Protein 3ETW (pdb70)

Nearest PDB structures (foldseek):
  3etw-assembly1_A  TM=1.009E+00  e=1.061E-11  Fusobacterium nucleatum
  3etz-assembly1_A  TM=9.933E-01  e=2.502E-10  Fusobacterium nucleatum
  3etx-assembly2_B  TM=9.891E-01  e=4.107E-10  Fusobacterium nucleatum
  3etx-assembly3_C  TM=9.853E-01  e=6.337E-10  Fusobacterium nucleatum
  3ety-assembly1_A  TM=9.707E-01  e=7.631E-10  Fusobacterium nucleatum

B-factor: mean 49.11, std 12.24, range [29.19, 88.12]

Secondary structure (DSSP, 8-state):
-HHHHHHHHHHHHHHHHHHHHHHHHHHHHHHHHHHHHHHHHHHHHHHHHHHHHHHHHHHHTTS-TTHHHHHHHHHHHHHHHHHHHHHHHHHHHHHHHHHHHHHHHHTT-

Foldseek 3Di:
DVVVVVVVVVVVVVVVVVVVVVVVVLVVLVVLLVVLVVVLVVLVVVLVVLLVVLVCLCVCLVVDPPSVVSNVVSVVSVVVSVVSVVSSVVSVVSNVVSVVVVVVVVVPD

InterPro domains:
  IPR018543 Adhesion protein FadA [PF09403] (28-126)
  IPR053716 Flagellar assembly and chemotaxis effector [G3DSA:1.10.287.1700] (19-129)

Organism: Fusobacterium nucleatum (NCBI:txid851)

Solvent-accessible surface area: 8455 Å² total; per-residue (Å²): 117,90,94,96,82,34,97,100,123,52,92,77,50,109,151,94,89,118,51,97,125,84,78,62,116,16,51,107,21,106,60,98,0,67,60,9,106,133,42,20,59,112,21,72,100,42,59,82,104,44,22,117,106,1,116,110,22,93,70,65,2,107,95,94,184,131,92,82,109,68,67,81,85,2,61,120,43,86,83,51,9,140,150,26,81,63,86,16,93,110,20,97,48,39,17,53,79,12,74,134,39,87,66,132,78,79,66,116,211

Sequence (109 aa):
AASLVGELQALDAEYQNLANQEEARFNEERAQADAARQALAQNEQVYNELSQRAQRLQAEANTRFYKSQYQELASKYEDALKKLEAEMEQQKAVISDFEKIQALRAGNL

Structure (mmCIF, N/CA/C/O backbone):
data_3ETW
#
_entry.id   3ETW
#
_cell.length_a   59.340
_cell.length_b   59.340
_cell.length_c   126.374
_cell.angle_alpha   90.000
_cell.angle_beta   90.000
_cell.angle_gamma   120.000
#
_symmetry.space_group_name_H-M   'P 61'
#
loop_
_entity.id
_entity.type
_entity.pdbx_description
1 polymer 'Adhesin A'
2 non-polymer 'THIOCYANATE ION'
3 water water
#
loop_
_atom_site.group_PDB
_atom_site.id
_atom_site.type_symbol
_atom_site.label_atom_id
_atom_site.label_alt_id
_atom_site.label_comp_id
_atom_site.label_asym_id
_atom_site.label_entity_id
_atom_site.label_seq_id
_atom_site.pdbx_PDB_ins_code
_atom_site.Cartn_x
_atom_site.Cartn_y
_atom_site.Cartn_z
_atom_site.occupancy
_atom_site.B_iso_or_equiv
_atom_site.auth_seq_id
_atom_site.auth_comp_id
_atom_site.auth_asym_id
_atom_site.auth_atom_id
_atom_site.pdbx_PDB_model_num
ATOM 1 N N . ALA A 1 4 ? 36.784 -20.124 51.878 1.00 73.58 4 ALA A N 1
ATOM 2 C CA . ALA A 1 4 ? 37.253 -19.895 53.280 1.00 73.82 4 ALA A CA 1
ATOM 3 C C . ALA A 1 4 ? 37.880 -18.518 53.411 1.00 72.89 4 ALA A C 1
ATOM 4 O O . ALA A 1 4 ? 37.486 -17.724 54.267 1.00 72.53 4 ALA A O 1
ATOM 6 N N . ALA A 1 5 ? 38.869 -18.245 52.568 1.00 72.59 5 ALA A N 1
ATOM 7 C CA . ALA A 1 5 ? 39.552 -16.951 52.583 1.00 71.98 5 ALA A CA 1
ATOM 8 C C . ALA A 1 5 ? 38.613 -15.913 51.978 1.00 70.13 5 ALA A C 1
ATOM 9 O O . ALA A 1 5 ? 38.587 -14.751 52.385 1.00 69.10 5 ALA A O 1
ATOM 11 N N . SER A 1 6 ? 37.842 -16.354 50.994 1.00 68.87 6 SER A N 1
ATOM 12 C CA . SER A 1 6 ? 36.892 -15.486 50.343 1.00 68.43 6 SER A CA 1
ATOM 13 C C . SER A 1 6 ? 35.814 -15.144 51.366 1.00 66.99 6 SER A C 1
ATOM 14 O O . SER A 1 6 ? 35.446 -13.979 51.515 1.00 67.26 6 SER A O 1
ATOM 17 N N . LEU A 1 7 ? 35.319 -16.160 52.069 1.00 62.91 7 LEU A N 1
ATOM 18 C CA . LEU A 1 7 ? 34.275 -15.946 53.053 1.00 60.72 7 LEU A CA 1
ATOM 19 C C . LEU A 1 7 ? 34.734 -14.895 54.050 1.00 59.74 7 LEU A C 1
ATOM 20 O O . LEU A 1 7 ? 33.977 -13.993 54.395 1.00 59.91 7 LEU A O 1
ATOM 25 N N . VAL A 1 8 ? 35.976 -14.988 54.500 1.00 58.12 8 VAL A N 1
ATOM 26 C CA . VAL A 1 8 ? 36.476 -14.010 55.453 1.00 57.97 8 VAL A CA 1
ATOM 27 C C . VAL A 1 8 ? 36.434 -12.577 54.910 1.00 59.21 8 VAL A C 1
ATOM 28 O O . VAL A 1 8 ? 36.126 -11.631 55.651 1.00 59.77 8 VAL A O 1
ATOM 32 N N . GLY A 1 9 ? 36.747 -12.414 53.626 1.00 57.01 9 GLY A N 1
ATOM 33 C CA . GLY A 1 9 ? 36.733 -11.092 53.036 1.00 54.64 9 GLY A CA 1
ATOM 34 C C . GLY A 1 9 ? 35.301 -10.630 52.871 1.00 54.35 9 GLY A C 1
ATOM 35 O O . GLY A 1 9 ? 35.006 -9.450 52.984 1.00 54.89 9 GLY A O 1
ATOM 36 N N . GLU A 1 10 ? 34.407 -11.567 52.587 1.00 52.73 10 GLU A N 1
ATOM 37 C CA . GLU A 1 10 ? 33.003 -11.239 52.423 1.00 52.31 10 GLU A CA 1
ATOM 38 C C . GLU A 1 10 ? 32.464 -10.653 53.739 1.00 51.39 10 GLU A C 1
ATOM 39 O O . GLU A 1 10 ? 31.812 -9.605 53.757 1.00 49.39 10 GLU A O 1
ATOM 45 N N . LEU A 1 11 ? 32.770 -11.323 54.845 1.00 49.23 11 LEU A N 1
ATOM 46 C CA . LEU A 1 11 ? 32.312 -10.898 56.156 1.00 46.58 11 LEU A CA 1
ATOM 47 C C . LEU A 1 11 ? 32.812 -9.531 56.564 1.00 47.75 11 LEU A C 1
ATOM 48 O O . LEU A 1 11 ? 32.055 -8.736 57.130 1.00 48.57 11 LEU A O 1
ATOM 53 N N . GLN A 1 12 ? 34.081 -9.248 56.287 1.00 48.46 12 GLN A N 1
ATOM 54 C CA . GLN A 1 12 ? 34.656 -7.962 56.625 1.00 50.81 12 GLN A CA 1
ATOM 55 C C . GLN A 1 12 ? 34.021 -6.875 55.760 1.00 50.23 12 GLN A C 1
ATOM 56 O O . GLN A 1 12 ? 33.835 -5.759 56.214 1.00 51.84 12 GLN A O 1
ATOM 62 N N . ALA A 1 13 ? 3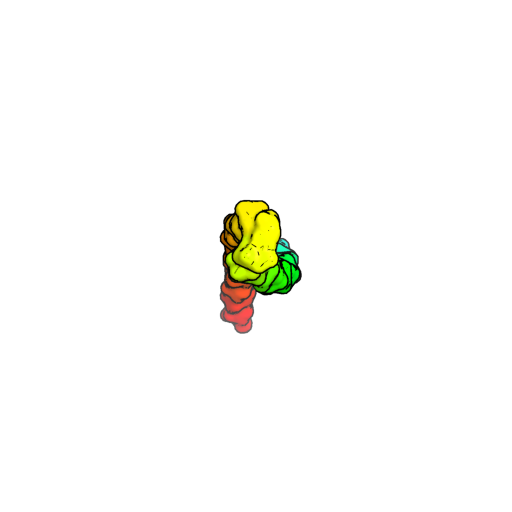3.696 -7.205 54.516 1.00 47.96 13 ALA A N 1
ATOM 63 C CA . ALA A 1 13 ? 33.064 -6.236 53.626 1.00 47.19 13 ALA A CA 1
ATOM 64 C C . ALA A 1 13 ? 31.644 -5.957 54.130 1.00 46.37 13 ALA A C 1
ATOM 65 O O . ALA A 1 13 ? 31.198 -4.801 54.154 1.00 45.65 13 ALA A O 1
ATOM 67 N N . LEU A 1 14 ? 30.929 -7.015 54.510 1.00 43.43 14 LEU A N 1
ATOM 68 C CA . LEU A 1 14 ? 29.580 -6.833 54.994 1.00 42.54 14 LEU A CA 1
ATOM 69 C C . LEU A 1 14 ? 29.610 -6.012 56.292 1.00 42.97 14 LEU A C 1
ATOM 70 O O . LEU A 1 14 ? 28.702 -5.215 56.547 1.00 40.11 14 LEU A O 1
ATOM 75 N N . ASP A 1 15 ? 30.661 -6.166 57.089 1.00 42.31 15 ASP A N 1
ATOM 76 C CA . ASP A 1 15 ? 30.753 -5.403 58.327 1.00 43.10 15 ASP A CA 1
ATOM 77 C C . ASP A 1 15 ? 30.999 -3.929 58.058 1.00 45.68 15 ASP A C 1
ATOM 78 O O . ASP A 1 15 ? 30.517 -3.077 58.799 1.00 44.59 15 ASP A O 1
ATOM 83 N N . ALA A 1 16 ? 31.774 -3.634 57.012 1.00 45.42 16 ALA A N 1
ATOM 84 C CA . ALA A 1 16 ? 32.063 -2.262 56.635 1.00 44.91 16 ALA A CA 1
ATOM 85 C C . ALA A 1 16 ? 30.751 -1.644 56.154 1.00 44.59 16 ALA A C 1
ATOM 86 O O . ALA A 1 16 ? 30.473 -0.489 56.446 1.00 45.17 16 ALA A O 1
ATOM 88 N N . GLU A 1 17 ? 29.960 -2.426 55.427 1.00 41.96 17 GLU A N 1
ATOM 89 C CA . GLU A 1 17 ? 28.669 -1.973 54.911 1.00 43.06 17 GLU A CA 1
ATOM 90 C C . GLU A 1 17 ? 27.722 -1.681 56.072 1.00 44.17 17 GLU A C 1
ATOM 91 O O . GLU A 1 17 ? 27.021 -0.666 56.078 1.00 42.34 17 GLU A O 1
ATOM 97 N N . TYR A 1 18 ? 27.704 -2.590 57.044 1.00 41.77 18 TYR A N 1
ATOM 98 C CA . TYR A 1 18 ? 26.853 -2.459 58.209 1.00 41.62 18 TYR A CA 1
ATOM 99 C C . TYR A 1 18 ? 27.170 -1.168 58.963 1.00 42.04 18 TYR A C 1
ATOM 100 O O . TYR A 1 18 ? 26.277 -0.390 59.253 1.00 41.48 18 TYR A O 1
ATOM 109 N N . GLN A 1 19 ? 28.444 -0.940 59.245 1.00 43.00 19 GLN A N 1
ATOM 110 C CA . GLN A 1 19 ? 28.910 0.250 59.954 1.00 44.81 19 GLN A CA 1
ATOM 111 C C . GLN A 1 19 ? 28.577 1.542 59.218 1.00 44.53 19 GLN A C 1
ATOM 112 O O . GLN A 1 19 ? 28.133 2.501 59.828 1.00 44.75 19 GLN A O 1
ATOM 118 N N . ASN A 1 20 ? 28.823 1.570 57.912 1.00 42.33 20 ASN A N 1
ATOM 119 C CA . ASN A 1 20 ? 28.533 2.748 57.110 1.00 44.09 20 ASN A CA 1
ATOM 120 C C . ASN A 1 20 ? 27.037 3.026 57.021 1.00 41.61 20 ASN A C 1
ATOM 121 O O . ASN A 1 20 ? 26.630 4.187 57.046 1.00 42.88 20 ASN A O 1
ATOM 126 N N . LEU A 1 21 ? 26.231 1.976 56.875 1.00 36.16 21 LEU A N 1
ATOM 127 C CA . LEU A 1 21 ? 24.786 2.133 56.822 1.00 37.89 21 LEU A CA 1
ATOM 128 C C . LEU A 1 21 ? 24.288 2.710 58.190 1.00 38.78 21 LEU A C 1
ATOM 129 O O . LEU A 1 21 ? 23.530 3.686 58.232 1.00 38.95 21 LEU A O 1
ATOM 134 N N . ALA A 1 22 ? 24.719 2.118 59.298 1.00 36.16 22 ALA A N 1
ATOM 135 C CA . ALA A 1 22 ? 24.310 2.610 60.620 1.00 39.88 22 ALA A CA 1
ATOM 136 C C . ALA A 1 22 ? 24.681 4.072 60.771 1.00 38.38 22 ALA A C 1
ATOM 137 O O . ALA A 1 22 ? 23.898 4.854 61.277 1.00 40.75 22 ALA A O 1
ATOM 139 N N . ASN A 1 23 ? 25.876 4.454 60.339 1.00 41.22 23 ASN A N 1
ATOM 140 C CA . ASN A 1 23 ? 26.262 5.854 60.451 1.00 41.28 23 ASN A CA 1
ATOM 141 C C . ASN A 1 23 ? 25.410 6.796 59.590 1.00 40.90 23 ASN A C 1
ATOM 142 O O . ASN A 1 23 ? 25.083 7.905 60.023 1.00 39.28 23 ASN A O 1
ATOM 147 N N . GLN A 1 24 ? 25.047 6.361 58.386 1.00 39.39 24 GLN A N 1
ATOM 148 C CA . GLN A 1 24 ? 24.231 7.191 57.509 1.00 41.75 24 GLN A CA 1
ATOM 149 C C . GLN A 1 24 ? 22.790 7.277 58.021 1.00 37.57 24 GLN A C 1
ATOM 150 O O . GLN A 1 24 ? 22.145 8.288 57.845 1.00 36.89 24 GLN A O 1
ATOM 156 N N . GLU A 1 25 ? 22.290 6.207 58.622 1.00 36.96 25 GLU A N 1
ATOM 157 C CA . GLU A 1 25 ? 20.933 6.196 59.161 1.00 35.12 25 GLU A CA 1
ATOM 158 C C . GLU A 1 25 ? 20.894 7.207 60.321 1.00 36.26 25 GLU A C 1
ATOM 159 O O . GLU A 1 25 ? 19.938 8.005 60.437 1.00 33.84 25 GLU A O 1
ATOM 165 N N . GLU A 1 26 ? 21.934 7.165 61.159 1.00 34.97 26 GLU A N 1
ATOM 166 C CA . GLU A 1 26 ? 22.045 8.041 62.325 1.00 37.08 26 GLU A CA 1
ATOM 167 C C . GLU A 1 26 ? 22.231 9.524 61.931 1.00 37.68 26 GLU A C 1
ATOM 168 O O . GLU A 1 26 ? 21.594 10.418 62.492 1.00 36.06 26 GLU A O 1
ATOM 174 N N . ALA A 1 27 ? 23.084 9.791 60.949 1.00 38.33 27 ALA A N 1
ATOM 175 C CA . ALA A 1 27 ? 23.297 11.163 60.487 1.00 36.04 27 ALA A CA 1
ATOM 176 C C . ALA A 1 27 ? 21.999 11.722 59.900 1.00 36.08 27 ALA A C 1
ATOM 177 O O . ALA A 1 27 ? 21.655 12.888 60.109 1.00 35.36 27 ALA A O 1
ATOM 179 N N . ARG A 1 28 ? 21.298 10.894 59.138 1.00 35.51 28 ARG A N 1
ATOM 180 C CA . ARG A 1 28 ? 20.073 11.336 58.525 1.00 37.64 28 ARG A CA 1
ATOM 181 C C . ARG A 1 28 ? 18.989 11.590 59.587 1.00 36.30 28 ARG A C 1
ATOM 182 O O . ARG A 1 28 ? 18.209 12.554 59.494 1.00 33.23 28 ARG A O 1
ATOM 190 N N . PHE A 1 29 ? 18.948 10.744 60.608 1.00 34.19 29 PHE A N 1
ATOM 191 C CA . PHE A 1 29 ? 17.997 10.954 61.715 1.00 34.17 29 PHE A CA 1
ATOM 192 C C . PHE A 1 29 ? 18.292 12.302 62.389 1.00 32.90 29 PHE A C 1
ATOM 193 O O . PHE A 1 29 ? 17.394 13.071 62.655 1.00 34.70 29 PHE A O 1
ATOM 201 N N . ASN A 1 30 ? 19.552 12.584 62.667 1.00 35.32 30 ASN A N 1
ATOM 202 C CA . ASN A 1 30 ? 19.902 13.851 63.317 1.00 40.48 30 ASN A CA 1
ATOM 203 C C . ASN A 1 30 ? 19.565 15.060 62.461 1.00 40.90 30 ASN A C 1
ATOM 204 O O . ASN A 1 30 ? 19.230 16.120 62.976 1.00 41.17 30 ASN A O 1
ATOM 209 N N . GLU A 1 31 ? 19.654 14.889 61.150 1.00 40.02 31 GLU A N 1
ATOM 210 C CA . GLU A 1 31 ? 19.328 15.947 60.218 1.00 40.99 31 GLU A CA 1
ATOM 211 C C . GLU A 1 31 ? 17.821 16.198 60.306 1.00 40.04 31 GLU A C 1
ATOM 212 O O . GLU A 1 31 ? 17.362 17.328 60.368 1.00 38.18 31 GLU A O 1
ATOM 218 N N . GLU A 1 32 ? 17.042 15.125 60.293 1.00 37.34 32 GLU A N 1
ATOM 219 C CA . GLU A 1 32 ? 15.620 15.294 60.375 1.00 37.70 32 GLU A CA 1
ATOM 220 C C . GLU A 1 32 ? 15.222 15.899 61.752 1.00 38.87 32 GLU A C 1
ATOM 221 O O . GLU A 1 32 ? 14.237 16.653 61.844 1.00 37.47 32 GLU A O 1
ATOM 227 N N . ARG A 1 33 ? 15.963 15.554 62.807 1.00 35.93 33 ARG A N 1
ATOM 228 C CA . ARG A 1 33 ? 15.684 16.095 64.139 1.00 37.40 33 ARG A CA 1
ATOM 229 C C . ARG A 1 33 ? 15.923 17.617 64.122 1.00 36.42 33 ARG A C 1
ATOM 230 O O . ARG A 1 33 ? 15.138 18.395 64.669 1.00 36.98 33 ARG A O 1
ATOM 238 N N . ALA A 1 34 ? 16.995 18.034 63.469 1.00 36.78 34 ALA A N 1
ATOM 239 C CA . ALA A 1 34 ? 17.300 19.450 63.385 1.00 39.79 34 ALA A CA 1
ATOM 240 C C . ALA A 1 34 ? 16.194 20.196 62.623 1.00 41.28 34 ALA A C 1
ATOM 241 O O . ALA A 1 34 ? 15.878 21.356 62.943 1.00 40.28 34 ALA A O 1
ATOM 243 N N . GLN A 1 35 ? 15.595 19.548 61.627 1.00 39.90 35 GLN A N 1
ATOM 244 C CA . GLN A 1 35 ? 14.503 20.186 60.894 1.00 40.27 35 GLN A CA 1
ATOM 245 C C . GLN A 1 35 ? 13.220 20.223 61.711 1.00 37.59 35 GLN A C 1
ATOM 246 O O . GLN A 1 35 ? 12.417 21.139 61.586 1.00 37.57 35 GLN A O 1
ATOM 252 N N . ALA A 1 36 ? 13.003 19.222 62.536 1.00 33.45 36 ALA A N 1
ATOM 253 C CA . ALA A 1 36 ? 11.802 19.209 63.349 1.00 33.72 36 ALA A CA 1
ATOM 254 C C . ALA A 1 36 ? 11.947 20.274 64.409 1.00 35.79 36 ALA A C 1
ATOM 255 O O . ALA A 1 36 ? 10.984 20.955 64.705 1.00 36.21 36 ALA A O 1
ATOM 257 N N . ASP A 1 37 ? 13.150 20.432 64.966 1.00 36.53 37 ASP A N 1
ATOM 258 C CA . ASP A 1 37 ? 13.376 21.434 66.020 1.00 38.90 37 ASP A CA 1
ATOM 259 C C . ASP A 1 37 ? 13.115 22.839 65.446 1.00 39.60 37 ASP A C 1
ATOM 260 O O . ASP A 1 37 ? 12.505 23.689 66.091 1.00 37.62 37 ASP A O 1
ATOM 265 N N . ALA A 1 38 ? 13.584 23.065 64.231 1.00 38.58 38 ALA A N 1
ATOM 266 C CA . ALA A 1 38 ? 13.398 24.342 63.563 1.00 38.43 38 ALA A CA 1
ATOM 267 C C . ALA A 1 38 ? 11.927 24.565 63.241 1.00 40.31 38 ALA A C 1
ATOM 268 O O . ALA A 1 38 ? 11.437 25.706 63.322 1.00 41.06 38 ALA A O 1
ATOM 270 N N . ALA A 1 39 ? 11.218 23.489 62.886 1.00 36.80 39 ALA A N 1
ATOM 271 C CA . ALA A 1 39 ? 9.785 23.573 62.582 1.00 37.34 39 ALA A CA 1
ATOM 272 C C . ALA A 1 39 ? 9.021 23.906 63.861 1.00 37.05 39 ALA A C 1
ATOM 273 O O . ALA A 1 39 ? 8.075 24.691 63.820 1.00 34.80 39 ALA A O 1
ATOM 275 N N . ARG A 1 40 ? 9.398 23.291 64.987 1.00 33.90 40 ARG A N 1
ATOM 276 C CA . ARG A 1 40 ? 8.714 23.616 66.260 1.00 36.53 40 ARG A CA 1
ATOM 277 C C . ARG A 1 40 ? 8.791 25.101 66.610 1.00 36.26 40 ARG A C 1
ATOM 278 O O . ARG A 1 40 ? 7.793 25.688 66.995 1.00 40.53 40 ARG A O 1
ATOM 286 N N . GLN A 1 41 ? 9.972 25.690 66.484 1.00 39.19 41 GLN A N 1
ATOM 287 C CA . GLN A 1 41 ? 10.161 27.107 66.785 1.00 42.99 41 GLN A CA 1
ATOM 288 C C . GLN A 1 41 ? 9.375 27.989 65.816 1.00 41.56 41 GLN A C 1
ATOM 289 O O . GLN A 1 41 ? 8.629 28.857 66.248 1.00 40.49 41 GLN A O 1
ATOM 295 N N . ALA A 1 42 ? 9.524 27.750 64.513 1.00 39.56 42 ALA A N 1
ATOM 296 C CA . ALA A 1 42 ? 8.819 28.527 63.495 1.00 39.18 42 ALA A CA 1
ATOM 297 C C . ALA A 1 42 ? 7.304 28.419 63.623 1.00 38.63 42 ALA A C 1
ATOM 298 O O . ALA A 1 42 ? 6.583 29.377 63.377 1.00 39.82 42 ALA A O 1
ATOM 300 N N . LEU A 1 43 ? 6.818 27.248 64.015 1.00 39.05 43 LEU A N 1
ATOM 301 C CA . LEU A 1 43 ? 5.400 27.051 64.187 1.00 38.40 43 LEU A CA 1
ATOM 302 C C . LEU A 1 43 ? 4.889 27.813 65.423 1.00 41.28 43 LEU A C 1
ATOM 303 O O . LEU A 1 43 ? 3.812 28.400 65.378 1.00 40.38 43 LEU A O 1
ATOM 308 N N . ALA A 1 44 ? 5.642 27.774 66.525 1.00 40.50 44 ALA A N 1
ATOM 309 C CA . ALA A 1 44 ? 5.217 28.479 67.741 1.00 44.80 44 ALA A CA 1
ATOM 310 C C . ALA A 1 44 ? 5.122 29.963 67.407 1.00 45.49 44 ALA A C 1
ATOM 311 O O . ALA A 1 44 ? 4.173 30.625 67.810 1.00 46.32 44 ALA A O 1
ATOM 313 N N . GLN A 1 45 ? 6.093 30.470 66.649 1.00 45.79 45 GLN A N 1
ATOM 314 C CA . GLN A 1 45 ? 6.103 31.872 66.252 1.00 48.47 45 GLN A CA 1
ATOM 315 C C . GLN A 1 45 ? 4.966 32.203 65.263 1.00 49.80 45 GLN A C 1
ATOM 316 O O . GLN A 1 45 ? 4.382 33.303 65.337 1.00 48.44 45 GLN A O 1
ATOM 322 N N . ASN A 1 46 ? 4.641 31.270 64.356 1.00 45.22 46 ASN A N 1
ATOM 323 C CA . ASN A 1 46 ? 3.553 31.481 63.388 1.00 43.79 46 ASN A CA 1
ATOM 324 C C . ASN A 1 46 ? 2.208 31.416 64.097 1.00 42.85 46 ASN A C 1
ATOM 325 O O . ASN A 1 46 ? 1.249 32.085 63.711 1.00 40.70 46 ASN A O 1
ATOM 330 N N . GLU A 1 47 ? 2.111 30.591 65.129 1.00 43.34 47 GLU A N 1
ATOM 331 C CA . GLU A 1 47 ? 0.849 30.501 65.847 1.00 46.79 47 GLU A CA 1
ATOM 332 C C . GLU A 1 47 ? 0.497 31.812 66.554 1.00 46.37 47 GLU A C 1
ATOM 333 O O . GLU A 1 47 ? -0.679 32.153 66.704 1.00 46.28 47 GLU A O 1
ATOM 339 N N . GLN A 1 48 ? 1.507 32.529 67.007 1.00 44.99 48 GLN A N 1
ATOM 340 C CA . GLN A 1 48 ? 1.242 33.787 67.685 1.00 49.80 48 GLN A CA 1
ATOM 341 C C . GLN A 1 48 ? 0.905 34.865 66.651 1.00 48.05 48 GLN A C 1
ATOM 342 O O . GLN A 1 48 ? 0.003 35.675 66.871 1.00 47.15 48 GLN A O 1
ATOM 348 N N . VAL A 1 49 ? 1.611 34.858 65.521 1.00 46.18 49 VAL A N 1
ATOM 349 C CA . VAL A 1 49 ? 1.324 35.793 64.441 1.00 44.74 49 VAL A CA 1
ATOM 350 C C . VAL A 1 49 ? -0.091 35.544 63.927 1.00 44.89 49 VAL A C 1
ATOM 351 O O . VAL A 1 49 ? -0.867 36.493 63.732 1.00 45.44 49 VAL A O 1
ATOM 355 N N . TYR A 1 50 ? -0.445 34.275 63.735 1.00 42.09 50 TYR A N 1
ATOM 356 C CA . TYR A 1 50 ? -1.771 33.928 63.245 1.00 42.53 50 TYR A CA 1
ATOM 357 C C . TYR A 1 50 ? -2.862 34.446 64.180 1.00 45.16 50 TYR A C 1
ATOM 358 O O . TYR A 1 50 ? -3.866 34.999 63.743 1.00 42.12 50 TYR A O 1
ATOM 367 N N . ASN A 1 51 ? -2.667 34.255 65.475 1.00 46.04 51 ASN A N 1
ATOM 368 C CA . ASN A 1 51 ? -3.659 34.686 66.434 1.00 47.48 51 ASN A CA 1
ATOM 369 C C . ASN A 1 51 ? -3.825 36.190 66.418 1.00 46.04 51 ASN A C 1
ATOM 370 O O . ASN A 1 51 ? -4.941 36.690 66.371 1.00 44.46 51 ASN A O 1
ATOM 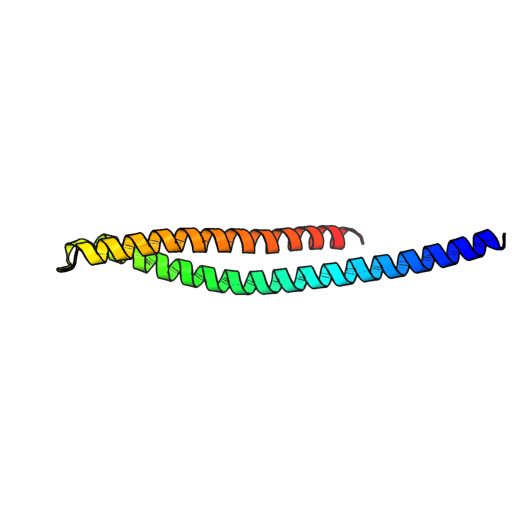375 N N . GLU A 1 52 ? -2.710 36.904 66.465 1.00 46.23 52 GLU A N 1
ATOM 376 C CA . GLU A 1 52 ? -2.735 38.343 66.429 1.00 46.23 52 GLU A CA 1
ATOM 377 C C . GLU A 1 52 ? -3.346 38.862 65.133 1.00 46.01 52 GLU A C 1
ATOM 378 O O . GLU A 1 52 ? -4.223 39.737 65.170 1.00 44.19 52 GLU A O 1
ATOM 384 N N . LEU A 1 53 ? -2.903 38.322 63.994 1.00 41.12 53 LEU A N 1
ATOM 385 C CA . LEU A 1 53 ? -3.396 38.788 62.708 1.00 40.98 53 LEU A CA 1
ATOM 386 C C . LEU A 1 53 ? -4.845 38.448 62.447 1.00 41.53 53 LEU A C 1
ATOM 387 O O . LEU A 1 53 ? -5.562 39.210 61.787 1.00 40.80 53 LEU A O 1
ATOM 392 N N . SER A 1 54 ? -5.286 37.306 62.963 1.00 40.64 54 SER A N 1
ATOM 393 C CA . SER A 1 54 ? -6.664 36.869 62.801 1.00 41.78 54 SER A CA 1
ATOM 394 C C . SER A 1 54 ? -7.595 37.858 63.541 1.00 45.42 54 SER A C 1
ATOM 395 O O . SER A 1 54 ? -8.648 38.253 63.021 1.00 44.36 54 SER A O 1
ATOM 398 N N . GLN A 1 55 ? -7.198 38.238 64.756 1.00 44.66 55 GLN A N 1
ATOM 399 C CA . GLN A 1 55 ? -7.944 39.186 65.567 1.00 47.27 55 GLN A CA 1
ATOM 400 C C . GLN A 1 55 ? -7.985 40.525 64.814 1.00 44.99 55 GLN A C 1
ATOM 401 O O . GLN A 1 55 ? -9.033 41.143 64.681 1.00 44.88 55 GLN A O 1
ATOM 407 N N . ARG A 1 56 ? -6.835 40.952 64.316 1.00 43.30 56 ARG A N 1
ATOM 408 C CA . ARG A 1 56 ? -6.763 42.190 63.574 1.00 42.94 56 ARG A CA 1
ATOM 409 C C . ARG A 1 56 ? -7.748 42.168 62.416 1.00 43.61 56 ARG A C 1
ATOM 410 O O . ARG A 1 56 ? -8.569 43.066 62.277 1.00 43.22 56 ARG A O 1
ATOM 418 N N . ALA A 1 57 ? -7.671 41.128 61.598 1.00 40.66 57 ALA A N 1
ATOM 419 C CA . ALA A 1 57 ? -8.530 40.979 60.424 1.00 44.72 57 ALA A CA 1
ATOM 420 C C . ALA A 1 57 ? -10.014 40.983 60.784 1.00 46.48 57 ALA A C 1
ATOM 421 O O . ALA A 1 57 ? -10.854 41.557 60.064 1.00 44.67 57 ALA A O 1
ATOM 423 N N . GLN A 1 58 ? -10.340 40.314 61.884 1.00 47.62 58 GLN A N 1
ATOM 424 C CA . GLN A 1 58 ? -11.713 40.239 62.343 1.00 48.41 58 GLN A CA 1
ATOM 425 C C . GLN A 1 58 ? -12.236 41.609 62.760 1.00 47.62 58 GLN A C 1
ATOM 426 O O . GLN A 1 58 ? -13.388 41.937 62.482 1.00 48.89 58 GLN A O 1
ATOM 432 N N . ARG A 1 59 ? -11.400 42.390 63.441 1.00 47.12 59 ARG A N 1
ATOM 433 C CA . ARG A 1 59 ? -11.778 43.730 63.895 1.00 48.24 59 ARG A CA 1
ATOM 434 C C . ARG A 1 59 ? -11.962 44.685 62.699 1.00 47.65 59 ARG A C 1
ATOM 435 O O . ARG A 1 59 ? -12.902 45.486 62.664 1.00 45.85 59 ARG A O 1
ATOM 443 N N . LEU A 1 60 ? -11.065 44.584 61.724 1.00 45.56 60 LEU A N 1
ATOM 444 C CA . LEU A 1 60 ? -11.125 45.404 60.512 1.00 45.71 60 LEU A CA 1
ATOM 445 C C . LEU A 1 60 ? -12.419 45.219 59.768 1.00 46.19 60 LEU A C 1
ATOM 446 O O . LEU A 1 60 ? -13.047 46.193 59.375 1.00 44.33 60 LEU A O 1
ATOM 451 N N . GLN A 1 61 ? -12.814 43.971 59.562 1.00 46.48 61 GLN A N 1
ATOM 452 C CA . GLN A 1 61 ? -14.047 43.691 58.839 1.00 50.79 61 GLN A CA 1
ATOM 453 C C . GLN A 1 61 ? -15.292 44.111 59.613 1.00 51.25 61 GLN A C 1
ATOM 454 O O . GLN A 1 61 ? -16.253 44.592 59.024 1.00 51.66 61 GLN A O 1
ATOM 460 N N . ALA A 1 62 ? -15.262 43.927 60.928 1.00 49.22 62 ALA A N 1
ATOM 461 C CA . ALA A 1 62 ? -16.379 44.266 61.785 1.00 50.59 62 ALA A CA 1
ATOM 462 C C . ALA A 1 62 ? -16.632 45.779 61.836 1.00 52.67 62 ALA A C 1
ATOM 463 O O . ALA A 1 62 ? -17.719 46.260 61.495 1.00 53.55 62 ALA A O 1
ATOM 465 N N . GLU A 1 63 ? -15.606 46.511 62.257 1.00 52.46 63 GLU A N 1
ATOM 466 C CA . GLU A 1 63 ? -15.656 47.957 62.405 1.00 49.94 63 GLU A CA 1
ATOM 467 C C . GLU A 1 63 ? -15.656 48.752 61.104 1.00 51.14 63 GLU A C 1
ATOM 468 O O . GLU A 1 63 ? -15.803 49.978 61.125 1.00 50.81 63 GLU A O 1
ATOM 474 N N . ALA A 1 64 ? -15.500 48.071 59.978 1.00 48.68 64 ALA A N 1
ATOM 475 C CA . ALA A 1 64 ? -15.442 48.750 58.703 1.00 51.59 64 ALA A CA 1
ATOM 476 C C . ALA A 1 64 ? -16.543 49.780 58.456 1.00 53.77 64 ALA A C 1
ATOM 477 O O . ALA A 1 64 ? -16.399 50.640 57.588 1.00 52.71 64 ALA A O 1
ATOM 479 N N . ASN A 1 65 ? -17.637 49.689 59.208 1.00 57.18 65 ASN A N 1
ATOM 480 C CA . ASN A 1 65 ? -18.775 50.599 59.032 1.00 59.69 65 ASN A CA 1
ATOM 481 C C . ASN A 1 65 ? -18.650 51.903 59.806 1.00 58.77 65 ASN A C 1
ATOM 482 O O . ASN A 1 65 ? -19.264 52.895 59.450 1.00 62.39 65 ASN A O 1
ATOM 487 N N . THR A 1 66 ? -17.875 51.900 60.878 1.00 56.54 66 THR A N 1
ATOM 488 C CA . THR A 1 66 ? -17.679 53.099 61.664 1.00 53.15 66 THR A CA 1
ATOM 489 C C . THR A 1 66 ? -16.552 53.924 61.045 1.00 50.76 66 THR A C 1
ATOM 490 O O . THR A 1 66 ? -16.110 54.934 61.628 1.00 48.21 66 THR A O 1
ATOM 494 N N . ARG A 1 67 ? -16.070 53.476 59.880 1.00 46.69 67 ARG A N 1
ATOM 495 C CA . ARG A 1 67 ? -14.952 54.133 59.201 1.00 41.28 67 ARG A CA 1
ATOM 496 C C . ARG A 1 67 ? -15.316 54.940 57.962 1.00 41.23 67 ARG A C 1
ATOM 497 O O . ARG A 1 67 ? -16.148 54.516 57.152 1.00 40.77 67 ARG A O 1
ATOM 505 N N . PHE A 1 68 ? -14.630 56.070 57.802 1.00 39.49 68 PHE A N 1
ATOM 506 C CA . PHE A 1 68 ? -14.852 56.906 56.647 1.00 40.84 68 PHE A CA 1
ATOM 507 C C . PHE A 1 68 ? -14.313 56.104 55.469 1.00 38.56 68 PHE A C 1
ATOM 508 O O . PHE A 1 68 ? -14.966 55.967 54.441 1.00 36.99 68 PHE A O 1
ATOM 516 N N . TYR A 1 69 ? -13.111 55.563 55.646 1.00 38.70 69 TYR A N 1
ATOM 517 C CA . TYR A 1 69 ? -12.459 54.750 54.619 1.00 37.14 69 TYR A CA 1
ATOM 518 C C . TYR A 1 69 ? -12.913 53.300 54.620 1.00 38.00 69 TYR A C 1
ATOM 519 O O . TYR A 1 69 ? -12.098 52.384 54.643 1.00 37.73 69 TYR A O 1
ATOM 528 N N . LYS A 1 70 ? -14.227 53.107 54.583 1.00 38.84 70 LYS A N 1
ATOM 529 C CA . LYS A 1 70 ? -14.841 51.795 54.600 1.00 39.68 70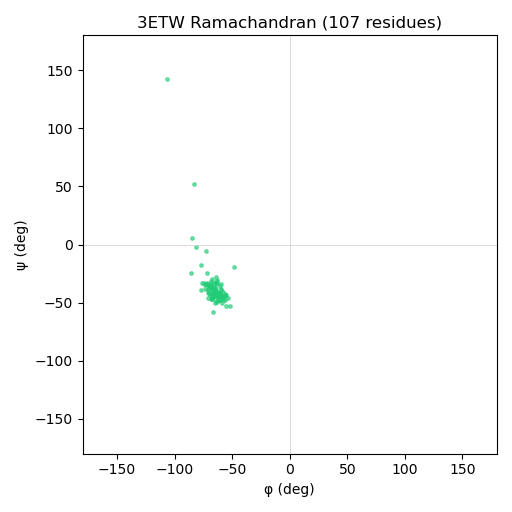 LYS A CA 1
ATOM 530 C C . LYS A 1 70 ? -14.303 50.800 53.552 1.00 39.69 70 LYS A C 1
ATOM 531 O O . LYS A 1 70 ? -13.921 49.668 53.898 1.00 38.42 70 LYS A O 1
ATOM 537 N N . SER A 1 71 ? -14.286 51.213 52.285 1.00 35.41 71 SER A N 1
ATOM 538 C CA . SER A 1 71 ? -13.788 50.357 51.216 1.00 34.59 71 SER A CA 1
ATOM 539 C C . SER A 1 71 ? -12.375 49.829 51.496 1.00 32.38 71 SER A C 1
ATOM 540 O O . SER A 1 71 ? -12.081 48.643 51.308 1.00 34.25 71 SER A O 1
ATOM 543 N N . GLN A 1 72 ? -11.485 50.705 51.936 1.00 32.82 72 GLN A N 1
ATOM 544 C CA . GLN A 1 72 ? -10.131 50.299 52.260 1.00 31.61 72 GLN A CA 1
ATOM 545 C C . GLN A 1 72 ? -10.027 49.406 53.483 1.00 33.39 72 GLN A C 1
ATOM 546 O O . GLN A 1 72 ? -9.113 48.569 53.549 1.00 32.71 72 GLN A O 1
ATOM 552 N N . TYR A 1 73 ? -10.930 49.578 54.461 1.00 33.08 73 TYR A N 1
ATOM 553 C CA . TYR A 1 73 ? -10.870 48.700 55.639 1.00 35.41 73 TYR A CA 1
ATOM 554 C C . TYR A 1 73 ? -11.380 47.334 55.236 1.00 33.64 73 TYR A C 1
ATOM 555 O O . TYR A 1 73 ? -10.875 46.328 55.690 1.00 38.21 73 TYR A O 1
ATOM 564 N N . GLN A 1 74 ? -12.401 47.287 54.391 1.00 39.35 74 GLN A N 1
ATOM 565 C CA . GLN A 1 74 ? -12.918 45.992 53.932 1.00 39.49 74 GLN A CA 1
ATOM 566 C C . GLN A 1 74 ? -11.856 45.283 53.090 1.00 39.86 74 GLN A C 1
ATOM 567 O O . GLN A 1 74 ? -11.702 44.060 53.148 1.00 37.57 74 GLN A O 1
ATOM 573 N N . GLU A 1 75 ? -11.116 46.062 52.307 1.00 38.77 75 GLU A N 1
ATOM 574 C CA . GLU A 1 75 ? -10.080 45.505 51.448 1.00 39.06 75 GLU A CA 1
ATOM 575 C C . GLU A 1 75 ? -8.912 44.931 52.264 1.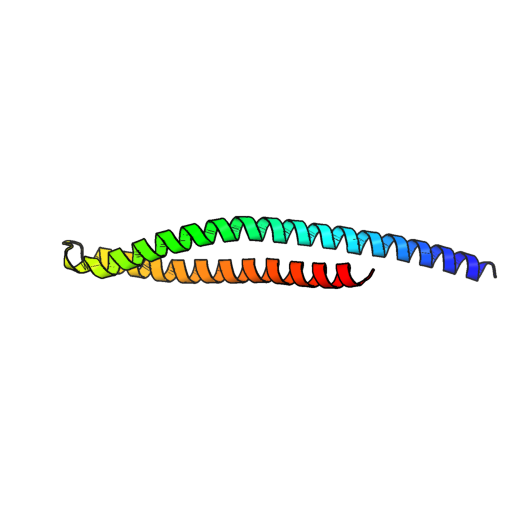00 38.63 75 GLU A C 1
ATOM 576 O O . GLU A 1 75 ? -8.440 43.823 52.009 1.00 37.66 75 GLU A O 1
ATOM 582 N N . LEU A 1 76 ? -8.453 45.697 53.239 1.00 38.89 76 LEU A N 1
ATOM 583 C CA . LEU A 1 76 ? -7.349 45.254 54.075 1.00 39.83 76 LEU A CA 1
ATOM 584 C C . LEU A 1 76 ? -7.753 43.963 54.813 1.00 38.48 76 LEU A C 1
ATOM 585 O O . LEU A 1 76 ? -6.975 43.006 54.840 1.00 38.16 76 LEU A O 1
ATOM 590 N N . ALA A 1 77 ? -8.959 43.919 55.383 1.00 37.64 77 ALA A N 1
ATOM 591 C CA . ALA A 1 77 ? -9.417 42.708 56.072 1.00 39.05 77 ALA A CA 1
ATOM 592 C C . ALA A 1 77 ? -9.387 41.506 55.121 1.00 39.80 77 ALA A C 1
ATOM 593 O O . ALA A 1 77 ? -8.945 40.414 55.491 1.00 39.83 77 ALA A O 1
ATOM 595 N N . SER A 1 78 ? -9.860 41.706 53.891 1.00 38.68 78 SER A N 1
ATOM 596 C CA . SER A 1 78 ? -9.883 40.636 52.908 1.00 37.62 78 SER A CA 1
ATOM 597 C C . SER A 1 78 ? -8.487 40.159 52.534 1.00 36.53 78 SER A C 1
ATOM 598 O O . SER A 1 78 ? -8.253 38.969 52.344 1.00 36.83 78 SER A O 1
ATOM 601 N N . LYS A 1 79 ? -7.547 41.081 52.439 1.00 37.53 79 LYS A N 1
ATOM 602 C CA . LYS A 1 79 ? -6.177 40.733 52.119 1.00 37.47 79 LYS A CA 1
ATOM 603 C C . LYS A 1 79 ? -5.568 39.945 53.281 1.00 41.03 79 LYS A C 1
ATOM 604 O O . LYS A 1 79 ? -4.768 39.027 53.057 1.00 37.96 79 LYS A O 1
ATOM 610 N N . TYR A 1 80 ? -5.917 40.320 54.522 1.00 40.55 80 TYR A N 1
ATOM 611 C CA . TYR A 1 80 ? -5.409 39.583 55.682 1.00 42.33 80 TYR A CA 1
ATOM 612 C C . TYR A 1 80 ? -5.941 38.154 55.656 1.00 43.01 80 TYR A C 1
ATOM 613 O O . TYR A 1 80 ? -5.179 37.216 55.880 1.00 44.44 80 TYR A O 1
ATOM 622 N N . GLU A 1 81 ? -7.230 37.981 55.362 1.00 42.66 81 GLU A N 1
ATOM 623 C CA . GLU A 1 81 ? -7.799 36.643 55.301 1.00 45.79 81 GLU A CA 1
ATOM 624 C C . GLU A 1 81 ? -7.039 35.768 54.309 1.00 47.44 81 GLU A C 1
ATOM 625 O O . GLU A 1 81 ? -6.730 34.605 54.626 1.00 48.63 81 GLU A O 1
ATOM 631 N N . ASP A 1 82 ? -6.724 36.311 53.126 1.00 45.40 82 ASP A N 1
ATOM 632 C CA . ASP A 1 82 ? -5.974 35.561 52.125 1.00 47.46 82 ASP A CA 1
ATOM 633 C C . ASP A 1 82 ? -4.611 35.157 52.685 1.00 46.44 82 ASP A C 1
ATOM 634 O O . ASP A 1 82 ? -4.176 34.019 52.526 1.00 45.94 82 ASP A O 1
ATOM 639 N N . ALA A 1 83 ? -3.917 36.106 53.295 1.00 45.19 83 ALA A N 1
ATOM 640 C CA . ALA A 1 83 ? -2.611 35.822 53.854 1.00 44.85 83 ALA A CA 1
ATOM 641 C C . ALA A 1 83 ? -2.688 34.860 55.049 1.00 45.08 83 ALA A C 1
ATOM 642 O O . ALA A 1 83 ? -1.740 34.100 55.289 1.00 45.52 83 ALA A O 1
ATOM 644 N N . LEU A 1 84 ? -3.792 34.882 55.793 1.00 43.85 84 LEU A N 1
ATOM 645 C CA . LEU A 1 84 ? -3.907 33.976 56.933 1.00 45.52 84 LEU A CA 1
ATOM 646 C C . LEU A 1 84 ? -4.116 32.531 56.438 1.00 47.21 84 LEU A C 1
ATOM 647 O O . LEU A 1 84 ? -3.793 31.564 57.150 1.00 43.96 84 LEU A O 1
ATOM 652 N N . LYS A 1 85 ? -4.648 32.391 55.218 1.00 47.11 85 LYS A N 1
ATOM 653 C CA . LYS A 1 85 ? -4.872 31.072 54.629 1.00 48.46 85 LYS A CA 1
ATOM 654 C C . LYS A 1 85 ? -3.538 30.467 54.262 1.00 45.13 85 LYS A C 1
ATOM 655 O O . LYS A 1 85 ? -3.337 29.263 54.421 1.00 47.36 85 LYS A O 1
ATOM 661 N N . LYS A 1 86 ? -2.638 31.302 53.766 1.00 44.90 86 LYS A N 1
ATOM 662 C CA . LYS A 1 86 ? -1.295 30.871 53.431 1.00 44.69 86 LYS A CA 1
ATOM 663 C C . LYS A 1 86 ? -0.524 30.558 54.745 1.00 45.18 86 LYS A C 1
ATOM 664 O O . LYS A 1 86 ? 0.207 29.564 54.838 1.00 42.48 86 LYS A O 1
ATOM 670 N N . LEU A 1 87 ? -0.693 31.396 55.761 1.00 41.72 87 LEU A N 1
ATOM 671 C CA . LEU A 1 87 ? 0.012 31.173 57.017 1.00 42.14 87 LEU A CA 1
ATOM 672 C C . LEU A 1 87 ? -0.403 29.816 57.541 1.00 41.79 87 LEU A C 1
ATOM 673 O O . LEU A 1 87 ? 0.436 29.027 57.951 1.00 39.17 87 LEU A O 1
ATOM 678 N N . GLU A 1 88 ? -1.703 29.546 57.493 1.00 43.34 88 GLU A N 1
ATOM 679 C CA . GLU A 1 88 ? -2.243 28.285 57.935 1.00 47.94 88 GLU A CA 1
ATOM 680 C C . GLU A 1 88 ? -1.671 27.104 57.144 1.00 49.14 88 GLU A C 1
ATOM 681 O O . GLU A 1 88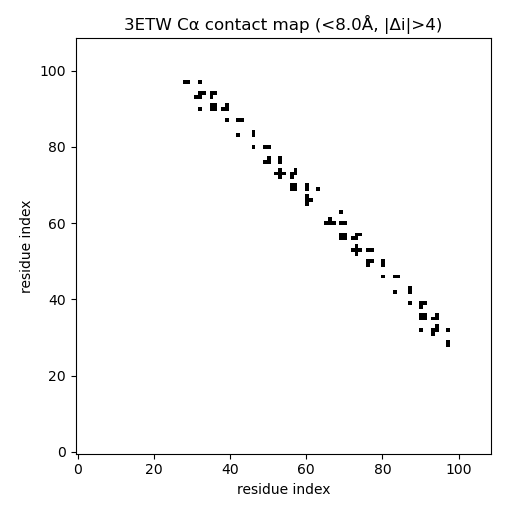 ? -1.414 26.051 57.724 1.00 47.42 88 GLU A O 1
ATOM 687 N N . ALA A 1 89 ? -1.467 27.290 55.838 1.00 45.53 89 ALA A N 1
ATOM 688 C CA . ALA A 1 89 ? -0.917 26.242 54.988 1.00 44.76 89 ALA A CA 1
ATOM 689 C C . ALA A 1 89 ? 0.518 25.958 55.422 1.00 44.97 89 ALA A C 1
ATOM 690 O O . ALA A 1 89 ? 0.945 24.805 55.461 1.00 43.33 89 ALA A O 1
ATOM 692 N N . GLU A 1 90 ? 1.266 27.019 55.708 1.00 43.69 90 GLU A N 1
ATOM 693 C CA . GLU A 1 90 ? 2.641 26.894 56.137 1.00 44.00 90 GLU A CA 1
ATOM 694 C C . GLU A 1 90 ? 2.721 26.176 57.501 1.00 45.67 90 GLU A C 1
ATOM 695 O O . GLU A 1 90 ? 3.620 25.349 57.725 1.00 44.76 90 GLU A O 1
ATOM 701 N N . MET A 1 91 ? 1.770 26.455 58.390 1.00 42.32 91 MET A N 1
ATOM 702 C CA . MET A 1 91 ? 1.777 25.820 59.701 1.00 44.60 91 MET A CA 1
ATOM 703 C C . MET A 1 91 ? 1.457 24.337 59.577 1.00 45.91 91 MET A C 1
ATOM 704 O O . MET A 1 91 ? 2.000 23.525 60.312 1.00 44.31 91 MET A O 1
ATOM 709 N N . GLU A 1 92 ? 0.583 23.984 58.643 1.00 47.78 92 GLU A N 1
ATOM 710 C CA . GLU A 1 92 ? 0.245 22.589 58.428 1.00 49.22 92 GLU A CA 1
ATOM 711 C C . GLU A 1 92 ? 1.492 21.817 57.985 1.00 49.18 92 GLU A C 1
ATOM 712 O O . GLU A 1 92 ? 1.726 20.696 58.438 1.00 50.13 92 GLU A O 1
ATOM 718 N N . GLN A 1 93 ? 2.285 22.406 57.099 1.00 44.70 93 GLN A N 1
ATOM 719 C CA . GLN A 1 93 ? 3.487 21.750 56.649 1.00 46.12 93 GLN A CA 1
ATOM 720 C C . GLN A 1 93 ? 4.478 21.595 57.821 1.00 45.77 93 GLN A C 1
ATOM 721 O O . GLN A 1 93 ? 5.126 20.570 57.948 1.00 39.41 93 GLN A O 1
ATOM 727 N N . GLN A 1 94 ? 4.603 22.622 58.662 1.00 43.31 94 GLN A N 1
ATOM 728 C CA . GLN A 1 94 ? 5.507 22.542 59.795 1.00 40.76 94 GLN A CA 1
ATOM 729 C C . GLN A 1 94 ? 5.056 21.393 60.690 1.00 38.98 94 GLN A C 1
ATOM 730 O O . GLN A 1 94 ? 5.865 20.598 61.119 1.00 37.32 94 GLN A O 1
ATOM 736 N N . LYS A 1 95 ? 3.758 21.297 60.923 1.00 36.95 95 LYS A N 1
ATOM 737 C CA . LYS A 1 95 ? 3.177 20.253 61.729 1.00 40.12 95 LYS A CA 1
ATOM 738 C C . LYS A 1 95 ? 3.435 18.829 61.203 1.00 43.41 95 LYS A C 1
ATOM 739 O O . LYS A 1 95 ? 3.557 17.884 62.002 1.00 38.16 95 LYS A O 1
ATOM 745 N N . ALA A 1 96 ? 3.481 18.678 59.874 1.00 41.69 96 ALA A N 1
ATOM 746 C CA . ALA A 1 96 ? 3.728 17.379 59.264 1.00 40.82 96 ALA A CA 1
ATOM 747 C C . ALA A 1 96 ? 5.224 17.051 59.386 1.00 39.53 96 ALA A C 1
ATOM 748 O O . ALA A 1 96 ? 5.603 15.880 59.511 1.00 41.73 96 ALA A O 1
ATOM 750 N N . VAL A 1 97 ? 6.083 18.062 59.335 1.00 35.33 97 VAL A N 1
ATOM 751 C CA . VAL A 1 97 ? 7.500 17.818 59.508 1.00 36.76 97 VAL A CA 1
ATOM 752 C C . VAL A 1 97 ? 7.710 17.293 60.949 1.00 39.86 97 VAL A C 1
ATOM 753 O O . VAL A 1 97 ? 8.447 16.322 61.182 1.00 39.99 97 VAL A O 1
ATOM 757 N N . ILE A 1 98 ? 7.040 17.926 61.913 1.00 37.61 98 ILE A N 1
ATOM 758 C CA . ILE A 1 98 ? 7.168 17.545 63.312 1.00 36.96 98 ILE A CA 1
ATOM 759 C C . ILE A 1 98 ? 6.579 16.159 63.527 1.00 38.45 98 ILE A C 1
ATOM 760 O O . ILE A 1 98 ? 7.172 15.313 64.195 1.00 38.68 98 ILE A O 1
ATOM 765 N N . SER A 1 99 ? 5.416 15.927 62.943 1.00 38.36 99 SER A N 1
ATOM 766 C CA . SER A 1 99 ? 4.735 14.644 63.074 1.00 41.79 99 SER A CA 1
ATOM 767 C C . SER A 1 99 ? 5.563 13.494 62.497 1.00 42.02 99 SER A C 1
ATOM 768 O O . SER A 1 99 ? 5.665 12.429 63.099 1.00 43.03 99 SER A O 1
ATOM 771 N N . ASP A 1 100 ? 6.147 13.697 61.322 1.00 42.46 100 ASP A N 1
ATOM 772 C CA . ASP A 1 100 ? 6.977 12.665 60.734 1.00 41.11 100 ASP A CA 1
ATOM 773 C C . ASP A 1 100 ? 8.161 12.345 61.665 1.00 39.23 100 ASP A C 1
ATOM 774 O O . ASP A 1 100 ? 8.525 11.186 61.845 1.00 37.50 100 ASP A O 1
ATOM 779 N N . PHE A 1 101 ? 8.784 13.371 62.231 1.00 34.21 101 PHE A N 1
ATOM 780 C CA . PHE A 1 101 ? 9.927 13.125 63.104 1.00 36.19 101 PHE A CA 1
ATOM 781 C C . PHE A 1 101 ? 9.506 12.357 64.359 1.00 36.21 101 PHE A C 1
ATOM 782 O O . PHE A 1 101 ? 10.193 11.419 64.754 1.00 36.36 101 PHE A O 1
ATOM 790 N N . GLU A 1 102 ? 8.367 12.710 64.949 1.00 35.71 102 GLU A N 1
ATOM 791 C CA . GLU A 1 102 ? 7.897 12.005 66.154 1.00 37.93 102 GLU A CA 1
ATOM 792 C C . GLU A 1 102 ? 7.599 10.547 65.842 1.00 37.81 102 GLU A C 1
ATOM 793 O O . GLU A 1 102 ? 7.793 9.678 66.690 1.00 33.96 102 GLU A O 1
ATOM 799 N N . LYS A 1 103 ? 7.178 10.269 64.612 1.00 38.70 103 LYS A N 1
ATOM 800 C CA .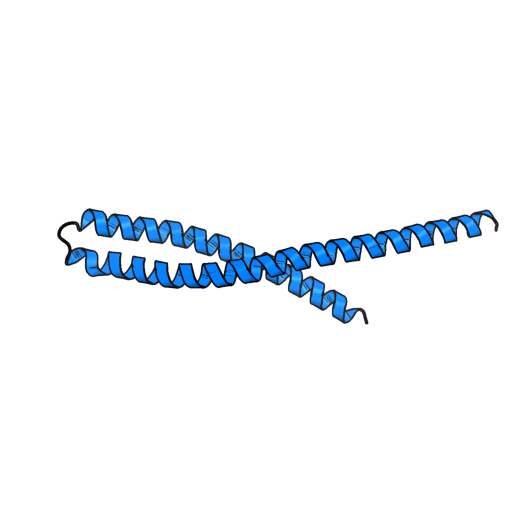 LYS A 1 103 ? 6.869 8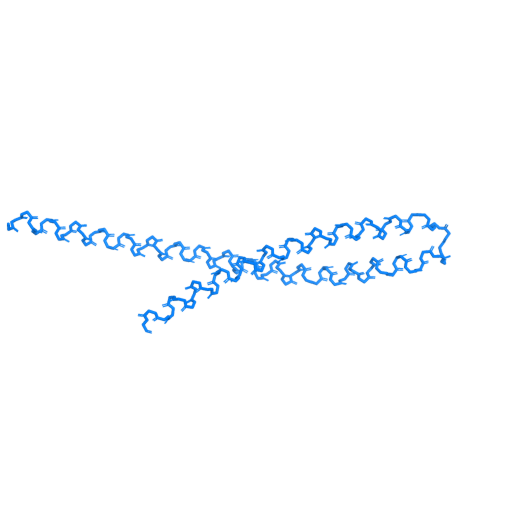.888 64.216 1.00 40.78 103 LYS A CA 1
ATOM 801 C C . LYS A 1 103 ? 8.148 8.057 64.105 1.00 38.95 103 LYS A C 1
ATOM 802 O O . LYS A 1 103 ? 8.183 6.919 64.603 1.00 37.69 103 LYS A O 1
ATOM 808 N N . ILE A 1 104 ? 9.186 8.592 63.457 1.00 35.18 104 ILE A N 1
ATOM 809 C CA . ILE A 1 104 ? 10.404 7.808 63.362 1.00 37.37 104 ILE A CA 1
ATOM 810 C C . ILE A 1 104 ? 11.066 7.749 64.738 1.00 35.74 104 ILE A C 1
ATOM 811 O O . ILE A 1 104 ? 11.685 6.752 65.092 1.00 32.59 104 ILE A O 1
ATOM 816 N N . GLN A 1 105 ? 10.967 8.827 65.501 1.00 34.99 105 GLN A N 1
ATOM 817 C CA . GLN A 1 105 ? 11.513 8.815 66.851 1.00 37.54 105 GLN A CA 1
ATOM 818 C C . GLN A 1 105 ? 10.874 7.643 67.654 1.00 37.70 105 GLN A C 1
ATOM 819 O O . GLN A 1 105 ? 11.575 6.845 68.267 1.00 37.93 105 GLN A O 1
ATOM 825 N N . ALA A 1 106 ? 9.558 7.498 67.601 1.00 38.94 106 ALA A N 1
ATOM 826 C CA . ALA A 1 106 ? 8.874 6.415 68.313 1.00 39.75 106 ALA A CA 1
ATOM 827 C C . ALA A 1 106 ? 9.255 5.019 67.799 1.00 41.70 106 ALA A C 1
ATOM 828 O O . ALA A 1 106 ? 9.420 4.096 68.588 1.00 42.19 106 ALA A O 1
ATOM 830 N N . LEU A 1 107 ? 9.359 4.851 66.485 1.00 41.02 107 LEU A N 1
ATOM 831 C CA . LEU A 1 107 ? 9.776 3.576 65.914 1.00 40.91 107 LEU A CA 1
ATOM 832 C C . LEU A 1 107 ? 11.194 3.209 66.427 1.00 40.53 107 LEU A C 1
ATOM 833 O O . LEU A 1 107 ? 11.448 2.060 66.789 1.00 41.01 107 LEU A O 1
ATOM 838 N N . ARG A 1 108 ? 12.106 4.179 66.465 1.00 39.73 108 ARG A N 1
ATOM 839 C CA . ARG A 1 108 ? 13.458 3.930 66.956 1.00 41.91 108 ARG A CA 1
ATOM 840 C C . ARG A 1 108 ? 13.477 3.528 68.436 1.00 46.95 108 ARG A C 1
ATOM 841 O O . ARG A 1 108 ? 14.263 2.655 68.832 1.00 45.96 108 ARG A O 1
ATOM 849 N N . ALA A 1 109 ? 12.647 4.186 69.246 1.00 49.79 109 ALA A N 1
ATOM 850 C CA . ALA A 1 109 ? 12.586 3.897 70.684 1.00 54.94 109 ALA A CA 1
ATOM 851 C C . ALA A 1 109 ? 12.086 2.475 70.931 1.00 57.83 109 ALA A C 1
ATOM 852 O O . ALA A 1 109 ? 12.426 1.846 71.933 1.00 60.01 109 ALA A O 1
ATOM 854 N N . GLY A 1 110 ? 11.290 1.963 70.007 1.00 59.42 110 GLY A N 1
ATOM 855 C CA . GLY A 1 110 ? 10.785 0.615 70.171 1.00 63.11 110 GLY A CA 1
ATOM 856 C C . GLY A 1 110 ? 11.763 -0.479 69.753 1.00 65.43 110 GLY A C 1
ATOM 857 O O . GLY A 1 110 ? 11.447 -1.655 69.888 1.00 66.55 110 GLY A O 1
ATOM 858 N N . ASN A 1 111 ? 12.939 -0.109 69.246 1.00 67.47 111 ASN A N 1
ATOM 859 C CA . ASN A 1 111 ? 13.933 -1.096 68.814 1.00 69.22 111 ASN A CA 1
ATOM 860 C C . ASN A 1 111 ? 14.690 -1.743 69.965 1.00 73.06 111 ASN A C 1
ATOM 861 O O . ASN A 1 111 ? 15.327 -2.787 69.782 1.00 75.43 111 ASN A O 1
ATOM 866 N N . LEU A 1 112 ? 14.653 -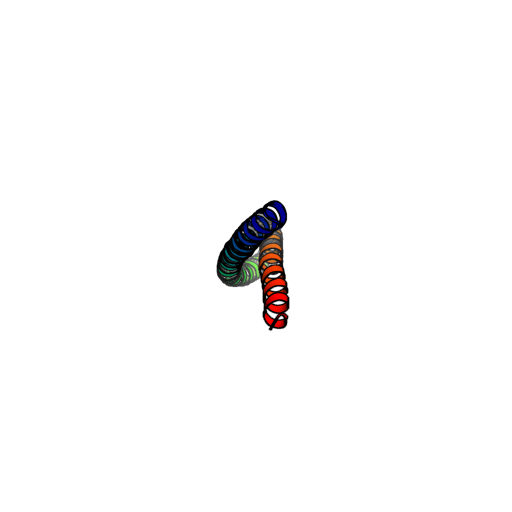1.123 71.139 1.00 75.52 112 LEU A N 1
ATOM 867 C CA . LEU A 1 112 ? 15.353 -1.689 72.287 1.00 79.03 112 LEU A CA 1
ATOM 868 C C . LEU A 1 112 ? 14.645 -1.365 73.607 1.00 80.77 112 LEU A C 1
ATOM 869 O O . LEU A 1 112 ? 13.449 -0.982 73.557 1.00 81.39 112 LEU A O 1
#

CATH classification: 1.10.287.1700

Radius of gyration: 25.46 Å; Cα contacts (8 Å, |Δi|>4): 52; chains: 1; bounding box: 58×77×22 Å